Protein AF-A0A955M968-F1 (afdb_monomer_lite)

pLDDT: mean 89.66, std 10.88, range [37.41, 98.5]

Radius of gyration: 15.57 Å; chains: 1; bounding box: 42×26×41 Å

Sequence (147 aa):
MATVQIRRRGNGKIIFEHTCEGNSVKVTLEHGVETGIYFADADLDGARLDGASLDGARLVGARLVGASLVGARLDVRVPPTGSHDFIAEILLRENHKYSREVAGIVLISRDWCWADFLNYFSKSKIAWAKQVLCSKWSVFEKKFGVK

Foldseek 3Di:
DDKDFWAAPPPRHTQFIDDDPPDFPLNRQLVCQVVPGACANTEQELGANALGACAQYHQALHEHHNYDNHNYDNLHVDQNALHLQSLLVLLCPPPDPCNCVLSVCSVVVSVDHVLVSLVVDDPVSSVVSCVSRCVSPVCVCVVNDDD

Secondary structure (DSSP, 8-state):
-EEEEEEETTT--EEEEEEETT--HHHHHHHHHHTT-B-TTEE-TT-B-TT-B-TT-B-TT-B-TT-B-TT-B---SS--TT-HHHHHHHHHHT--TTHHHHHHHHHH-TTS-HHHHHHTS-HHHHHHHHHHHHHH-THHHHHTT--

Structure (mmCIF, N/CA/C/O backbone):
data_AF-A0A955M968-F1
#
_entry.id   AF-A0A955M968-F1
#
loop_
_atom_site.group_PDB
_atom_site.id
_atom_site.type_symbol
_atom_site.label_atom_id
_atom_site.label_alt_id
_atom_site.label_comp_id
_atom_site.label_asym_id
_atom_site.label_entity_id
_atom_site.label_seq_id
_atom_site.p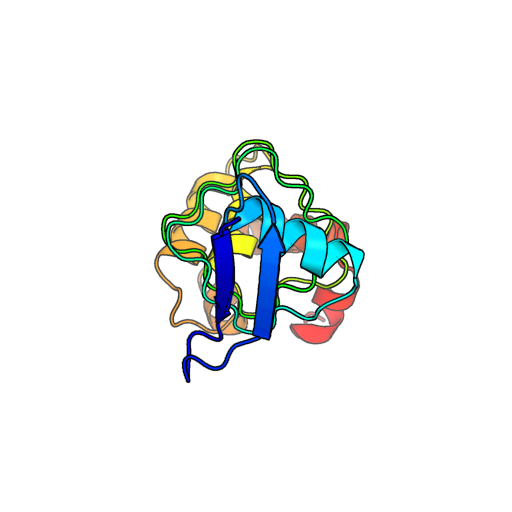dbx_PDB_ins_code
_atom_site.Cartn_x
_atom_site.Cartn_y
_atom_site.Cartn_z
_atom_site.occupancy
_atom_site.B_iso_or_equiv
_atom_site.auth_seq_id
_atom_site.auth_comp_id
_atom_site.auth_asym_id
_atom_site.auth_atom_id
_atom_site.pdbx_PDB_model_num
ATOM 1 N N . MET A 1 1 ? -20.946 -1.962 17.395 1.00 89.31 1 MET A N 1
ATOM 2 C CA . MET A 1 1 ? -19.694 -1.375 16.868 1.00 89.31 1 MET A CA 1
ATOM 3 C C . MET A 1 1 ? -18.662 -2.476 16.710 1.00 89.31 1 MET A C 1
ATOM 5 O O . MET A 1 1 ? -18.641 -3.372 17.544 1.00 89.31 1 MET A O 1
ATOM 9 N N . ALA A 1 2 ? -17.857 -2.427 15.651 1.00 95.81 2 ALA A N 1
ATOM 10 C CA . ALA A 1 2 ? -16.804 -3.402 15.379 1.00 95.81 2 ALA A CA 1
ATOM 11 C C . ALA A 1 2 ? -15.442 -2.701 15.341 1.00 95.81 2 ALA A C 1
ATOM 13 O O . ALA A 1 2 ? -15.308 -1.614 14.771 1.00 95.81 2 ALA A O 1
ATOM 14 N N . THR A 1 3 ? -14.437 -3.327 15.943 1.00 98.00 3 THR A N 1
ATOM 15 C CA . THR A 1 3 ? -13.053 -2.852 15.904 1.00 98.00 3 THR A CA 1
ATOM 16 C C . THR A 1 3 ? -12.327 -3.536 14.758 1.00 98.00 3 THR A C 1
ATOM 18 O O . THR A 1 3 ? -12.351 -4.760 14.645 1.00 98.00 3 THR A O 1
ATOM 21 N N . VAL A 1 4 ? -11.666 -2.748 13.918 1.00 98.50 4 VAL A N 1
ATOM 22 C CA . VAL A 1 4 ? -10.793 -3.243 12.852 1.00 98.50 4 VAL A CA 1
ATOM 23 C C . VAL A 1 4 ? -9.392 -2.714 13.108 1.00 98.50 4 VAL A C 1
ATOM 25 O O . VAL A 1 4 ? -9.203 -1.567 13.513 1.00 98.50 4 VAL A O 1
ATOM 28 N N . GLN A 1 5 ? -8.407 -3.579 12.889 1.00 98.50 5 GLN A N 1
ATOM 29 C CA . GLN A 1 5 ? -6.998 -3.290 13.111 1.00 98.50 5 GLN A CA 1
ATOM 30 C C . GLN A 1 5 ? -6.242 -3.465 11.803 1.00 98.50 5 GLN A C 1
ATOM 32 O O . GLN A 1 5 ? -6.299 -4.528 11.186 1.00 98.50 5 GLN A O 1
ATOM 37 N N . ILE A 1 6 ? -5.488 -2.443 11.416 1.00 98.44 6 ILE A N 1
ATOM 38 C CA . ILE A 1 6 ? -4.517 -2.530 10.331 1.00 98.44 6 ILE A CA 1
ATOM 39 C C . ILE A 1 6 ? -3.169 -2.843 10.963 1.00 98.44 6 ILE A C 1
ATOM 41 O O . ILE A 1 6 ? -2.691 -2.132 11.852 1.00 98.44 6 ILE A O 1
ATOM 45 N N . ARG A 1 7 ? -2.559 -3.941 10.523 1.00 98.50 7 ARG A N 1
ATOM 46 C CA . ARG A 1 7 ? -1.351 -4.503 11.128 1.00 98.50 7 ARG A CA 1
ATOM 47 C C . ARG A 1 7 ? -0.192 -4.461 10.153 1.00 98.50 7 ARG A C 1
ATOM 49 O O . ARG A 1 7 ? -0.379 -4.438 8.945 1.00 98.50 7 ARG A O 1
ATOM 56 N N . ARG A 1 8 ? 1.024 -4.460 10.685 1.00 97.44 8 ARG A N 1
ATOM 57 C CA . ARG A 1 8 ? 2.250 -4.548 9.896 1.00 97.44 8 ARG A CA 1
ATOM 58 C C . ARG A 1 8 ? 2.522 -5.999 9.496 1.00 97.44 8 ARG A C 1
ATOM 60 O O . ARG A 1 8 ? 2.591 -6.862 10.368 1.00 97.44 8 ARG A O 1
ATOM 67 N N . ARG A 1 9 ? 2.781 -6.259 8.211 1.00 91.00 9 ARG A N 1
ATOM 68 C CA . ARG A 1 9 ? 2.958 -7.620 7.661 1.00 91.00 9 ARG A CA 1
ATOM 69 C C . ARG A 1 9 ? 4.104 -8.430 8.287 1.00 91.00 9 ARG A C 1
ATOM 71 O O . ARG A 1 9 ? 4.008 -9.641 8.403 1.00 91.00 9 ARG A O 1
ATOM 78 N N . GLY A 1 10 ? 5.197 -7.778 8.693 1.00 89.38 10 GLY A N 1
ATOM 79 C CA . GLY A 1 10 ? 6.409 -8.473 9.156 1.00 89.38 10 GLY A CA 1
ATOM 80 C C . GLY A 1 10 ? 6.404 -8.893 10.629 1.00 89.38 10 GLY A C 1
ATOM 81 O O . GLY A 1 10 ? 7.139 -9.798 11.005 1.00 89.38 10 GLY A O 1
ATOM 82 N N . ASN A 1 11 ? 5.616 -8.226 11.476 1.00 94.62 11 ASN A N 1
ATOM 83 C CA . ASN A 1 11 ? 5.606 -8.485 12.922 1.00 94.62 11 ASN A CA 1
ATOM 84 C C . ASN A 1 11 ? 4.206 -8.444 13.555 1.00 94.62 11 ASN A C 1
ATOM 86 O O . ASN A 1 11 ? 4.086 -8.516 14.774 1.00 94.62 11 ASN A O 1
ATOM 90 N N . GLY A 1 12 ? 3.151 -8.267 12.756 1.00 96.25 12 GLY A N 1
ATOM 91 C CA . GLY A 1 12 ? 1.764 -8.216 13.217 1.00 96.25 12 GLY A CA 1
ATOM 92 C C . GLY A 1 12 ? 1.416 -7.014 14.100 1.00 96.25 12 GLY A C 1
ATOM 93 O O . GLY A 1 12 ? 0.287 -6.947 14.600 1.00 96.25 12 GLY A O 1
ATOM 94 N N . LYS A 1 13 ? 2.344 -6.065 14.309 1.00 97.88 13 LYS A N 1
ATOM 95 C CA . LYS A 1 13 ? 2.125 -4.896 15.170 1.00 97.88 13 LYS A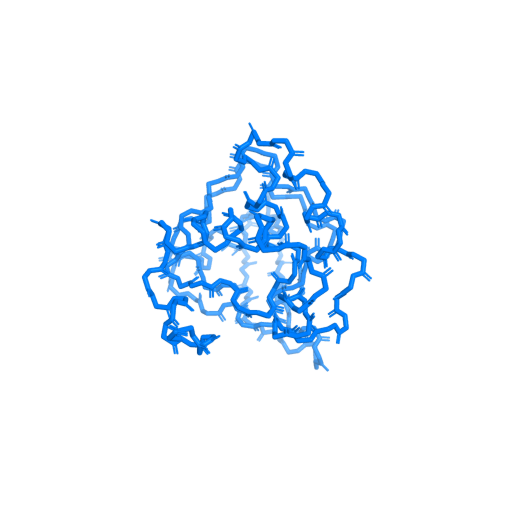 CA 1
ATOM 96 C C . LYS A 1 13 ? 0.990 -4.049 14.606 1.00 97.88 13 LYS A C 1
ATOM 98 O O . LYS A 1 13 ? 0.970 -3.759 13.412 1.00 97.88 13 LYS A O 1
ATOM 103 N N . ILE A 1 14 ? 0.073 -3.632 15.474 1.00 98.19 14 ILE A N 1
ATOM 104 C CA . ILE A 1 14 ? -1.011 -2.719 15.111 1.00 98.19 14 ILE A CA 1
ATOM 105 C C . ILE A 1 14 ? -0.390 -1.382 14.695 1.00 98.19 14 ILE A C 1
ATOM 107 O O . ILE A 1 14 ? 0.387 -0.784 15.442 1.00 98.19 14 ILE A O 1
ATOM 111 N N . ILE A 1 15 ? -0.696 -0.959 13.473 1.00 98.12 15 ILE A N 1
ATOM 112 C CA . ILE A 1 15 ? -0.359 0.364 12.945 1.00 98.12 15 ILE A CA 1
ATOM 113 C C . ILE A 1 15 ? -1.460 1.342 13.343 1.00 98.12 15 ILE A C 1
ATOM 115 O O . ILE A 1 15 ? -1.174 2.446 13.795 1.00 98.12 15 ILE A O 1
ATOM 119 N N . PHE A 1 16 ? -2.709 0.912 13.173 1.00 98.44 16 PHE A N 1
ATOM 120 C CA . PHE A 1 16 ? -3.890 1.699 13.476 1.00 98.44 16 PHE A CA 1
ATOM 121 C C . PHE A 1 16 ? -5.051 0.786 13.832 1.00 98.44 16 PHE A C 1
ATOM 123 O O . PHE A 1 16 ? -5.183 -0.308 13.276 1.00 98.44 16 PHE A O 1
ATOM 130 N N . GLU A 1 17 ? -5.901 1.255 14.729 1.00 98.12 17 GLU A N 1
ATOM 131 C CA . GLU A 1 17 ? -7.158 0.608 15.047 1.00 98.12 17 GLU A CA 1
ATOM 132 C C . GLU A 1 17 ? -8.260 1.647 15.144 1.00 98.12 17 GLU A C 1
ATOM 134 O O . GLU A 1 17 ? -8.042 2.771 15.595 1.00 98.12 17 GLU A O 1
ATOM 139 N N . HIS A 1 18 ? -9.445 1.268 14.695 1.00 98.31 18 HIS A N 1
ATOM 140 C CA . HIS A 1 18 ? -10.607 2.132 14.730 1.00 98.31 18 HIS A CA 1
ATOM 141 C C . HIS A 1 18 ? -11.835 1.303 15.080 1.00 98.31 18 HIS A C 1
ATOM 143 O O . HIS A 1 18 ? -11.946 0.141 14.678 1.00 98.31 18 HIS A O 1
ATOM 149 N N . THR A 1 19 ? -12.748 1.895 15.845 1.00 98.31 19 THR A N 1
ATOM 150 C CA . THR A 1 19 ? -13.996 1.258 16.269 1.00 98.31 19 THR A CA 1
ATOM 151 C C . THR A 1 19 ? -15.158 2.149 15.874 1.00 98.31 19 THR A C 1
ATOM 153 O O . THR A 1 19 ? -15.276 3.264 16.371 1.00 98.31 19 THR A O 1
ATOM 156 N N . CYS A 1 20 ? -16.027 1.642 15.004 1.00 97.19 20 CYS A N 1
ATOM 157 C CA . CYS A 1 20 ? -17.245 2.333 14.592 1.00 97.19 20 CYS A CA 1
ATOM 158 C C . CYS A 1 20 ? -18.355 1.330 14.233 1.00 97.19 20 CYS A C 1
ATOM 160 O O . CYS A 1 20 ? -18.172 0.105 14.262 1.00 97.19 20 CYS A O 1
ATOM 162 N N . GLU A 1 21 ? -19.558 1.832 13.981 1.00 97.00 21 GLU A N 1
ATOM 163 C CA . GLU A 1 21 ? -20.663 1.032 13.454 1.00 97.00 21 GLU A CA 1
ATOM 164 C C . GLU A 1 21 ? -20.448 0.738 11.961 1.00 97.00 21 GLU A C 1
ATOM 166 O O . GLU A 1 21 ? -19.971 1.595 11.227 1.00 97.00 21 GLU A O 1
ATOM 171 N N . GLY A 1 22 ? -20.739 -0.490 11.514 1.00 95.12 22 GLY A N 1
ATOM 172 C CA . GLY A 1 22 ? -20.516 -0.889 10.115 1.00 95.12 22 GLY A CA 1
ATOM 173 C C . GLY A 1 22 ? -19.044 -0.898 9.672 1.00 95.12 22 GLY A C 1
ATOM 174 O O . GLY A 1 22 ? -18.759 -0.752 8.485 1.00 95.12 22 GLY A O 1
ATOM 175 N N . ASN A 1 23 ? -18.104 -1.038 10.613 1.00 97.81 23 ASN A N 1
ATOM 176 C CA . ASN A 1 23 ? -16.678 -0.914 10.326 1.00 97.81 23 ASN A CA 1
ATOM 177 C C . ASN A 1 23 ? -16.158 -1.985 9.347 1.00 97.81 23 ASN A C 1
ATOM 179 O O . ASN A 1 23 ? -16.620 -3.125 9.319 1.00 97.81 23 ASN A O 1
ATOM 183 N N . SER A 1 24 ? -15.144 -1.612 8.574 1.00 98.00 24 SER A N 1
ATOM 184 C CA . SER A 1 24 ? -14.434 -2.462 7.621 1.00 98.00 24 SER A CA 1
ATOM 185 C C . SER A 1 24 ? -12.984 -1.995 7.476 1.00 98.00 24 SER A C 1
ATOM 187 O O . SER A 1 24 ? -12.614 -0.921 7.954 1.00 98.00 24 SER A O 1
ATOM 189 N N . VAL A 1 25 ? -12.153 -2.774 6.773 1.00 98.19 25 VAL A N 1
ATOM 190 C CA . VAL A 1 25 ? -10.781 -2.349 6.442 1.00 98.19 25 VAL A CA 1
ATOM 191 C C . VAL A 1 25 ? -10.789 -1.041 5.654 1.00 98.19 25 VAL A C 1
ATOM 193 O O . VAL A 1 25 ? -9.984 -0.169 5.960 1.00 98.19 25 VAL A O 1
ATOM 196 N N . LYS A 1 26 ? -11.727 -0.866 4.711 1.00 98.12 26 LYS A N 1
ATOM 197 C CA . LYS A 1 26 ? -11.904 0.388 3.966 1.00 98.12 26 LYS A CA 1
ATOM 198 C C . LYS A 1 26 ? -12.135 1.568 4.910 1.00 98.12 26 LYS A C 1
ATOM 200 O O . LYS A 1 26 ? -11.341 2.498 4.898 1.00 98.12 26 LYS A O 1
ATOM 205 N N . VAL A 1 27 ? -13.163 1.486 5.756 1.00 98.06 27 VAL A N 1
ATOM 206 C CA . VAL A 1 27 ? -13.545 2.577 6.673 1.00 98.06 27 VAL A CA 1
ATOM 207 C C . VAL A 1 27 ? -12.404 2.918 7.633 1.00 98.06 27 VAL A C 1
ATOM 209 O O . VAL A 1 27 ? -12.071 4.082 7.830 1.00 98.06 27 VAL A O 1
ATOM 212 N N . THR A 1 28 ? -11.753 1.900 8.199 1.00 98.44 28 THR A N 1
ATOM 213 C CA . THR A 1 28 ? -10.615 2.104 9.105 1.00 98.44 28 THR A CA 1
ATOM 214 C C . THR A 1 28 ? -9.405 2.705 8.391 1.00 98.44 28 THR A C 1
ATOM 216 O O . THR A 1 28 ? -8.717 3.553 8.959 1.00 98.44 28 THR A O 1
ATOM 219 N N . LEU A 1 29 ? -9.137 2.289 7.150 1.00 97.94 29 LEU A N 1
ATOM 220 C CA . LEU A 1 29 ? -8.037 2.826 6.357 1.00 97.94 29 LEU A CA 1
ATOM 221 C C . LEU A 1 29 ? -8.298 4.285 5.973 1.00 97.94 29 LEU A C 1
ATOM 223 O O . LEU A 1 29 ? -7.414 5.109 6.179 1.00 97.94 29 LEU A O 1
ATOM 227 N N . GLU A 1 30 ? -9.496 4.613 5.484 1.00 97.69 30 GLU A N 1
ATOM 228 C CA . GLU A 1 30 ? -9.906 5.983 5.136 1.00 97.69 30 GLU A CA 1
ATOM 229 C C . GLU A 1 30 ? -9.774 6.919 6.339 1.00 97.69 30 GLU A C 1
ATOM 231 O O . GLU A 1 30 ? -9.094 7.939 6.257 1.00 97.69 30 GLU A O 1
ATOM 236 N N . HIS A 1 31 ? -10.298 6.516 7.498 1.00 97.94 31 HIS A N 1
ATOM 237 C CA . HIS A 1 31 ? -10.180 7.311 8.716 1.00 97.94 31 HIS A CA 1
ATOM 238 C C . HIS A 1 31 ? -8.720 7.509 9.160 1.00 97.94 31 HIS A C 1
ATOM 240 O O . HIS A 1 31 ? -8.312 8.584 9.609 1.00 97.94 31 HIS A O 1
ATOM 246 N N . GLY A 1 32 ? -7.885 6.481 9.007 1.00 97.56 32 GLY A N 1
ATOM 247 C CA . GLY A 1 32 ? -6.453 6.605 9.255 1.00 97.56 32 GLY A CA 1
ATOM 248 C C . GLY A 1 32 ? -5.757 7.553 8.274 1.00 97.56 32 GLY A C 1
ATOM 249 O O . GLY A 1 32 ? -4.861 8.298 8.664 1.00 97.56 32 GLY A O 1
ATOM 250 N N . VAL A 1 33 ? -6.165 7.558 7.003 1.00 96.06 33 VAL A N 1
ATOM 251 C CA . VAL A 1 33 ? -5.644 8.488 5.990 1.00 96.06 33 VAL A CA 1
ATOM 252 C C . VAL A 1 33 ? -6.023 9.927 6.341 1.00 96.06 33 VAL A C 1
ATOM 254 O O . VAL A 1 33 ? -5.146 10.791 6.354 1.00 96.06 33 VAL A O 1
ATOM 257 N N . GLU A 1 34 ? -7.281 10.173 6.714 1.00 96.31 34 GLU A N 1
ATOM 258 C CA . GLU A 1 34 ? -7.783 11.484 7.154 1.00 96.31 34 GLU A CA 1
ATOM 259 C C . GLU A 1 34 ? -7.026 12.024 8.374 1.00 96.31 34 GLU A C 1
ATOM 261 O O . GLU A 1 34 ? -6.701 13.209 8.447 1.00 96.31 34 GLU A O 1
ATOM 266 N N . THR A 1 35 ? -6.693 11.144 9.318 1.00 95.94 35 THR A N 1
ATOM 267 C CA . THR A 1 35 ? -5.940 11.485 10.536 1.00 95.94 35 THR A CA 1
ATOM 268 C C . THR A 1 35 ? -4.419 11.518 10.325 1.00 95.94 35 THR A C 1
ATOM 270 O O . THR A 1 35 ? -3.664 11.810 11.254 1.00 95.94 35 THR A O 1
ATOM 273 N N . GLY A 1 36 ? -3.942 11.272 9.099 1.00 94.94 36 GLY A N 1
ATOM 274 C CA . GLY A 1 36 ? -2.533 11.400 8.721 1.00 94.94 36 GLY A CA 1
ATOM 275 C C . GLY A 1 36 ? -1.640 10.226 9.139 1.00 94.94 36 GLY A C 1
ATOM 276 O O . GLY A 1 36 ? -0.415 10.382 9.214 1.00 94.94 36 GLY A O 1
ATOM 277 N N . ILE A 1 37 ? -2.219 9.053 9.399 1.00 96.94 37 ILE A N 1
ATOM 278 C CA . ILE A 1 37 ? -1.488 7.847 9.793 1.00 96.94 37 ILE A CA 1
ATOM 279 C C . ILE A 1 37 ? -0.556 7.369 8.678 1.00 96.94 37 ILE A C 1
ATOM 281 O O . ILE A 1 37 ? -0.878 7.376 7.487 1.00 96.94 37 ILE A O 1
ATOM 285 N N . TYR A 1 38 ? 0.632 6.906 9.079 1.00 95.31 38 TYR A N 1
ATOM 286 C CA . TYR A 1 38 ? 1.576 6.275 8.168 1.00 95.31 38 TYR A CA 1
ATOM 287 C C . TYR A 1 38 ? 1.411 4.747 8.165 1.00 95.31 38 TYR A C 1
ATOM 289 O O . TYR A 1 38 ? 1.847 4.062 9.089 1.00 95.31 38 TYR A O 1
ATOM 297 N N . PHE A 1 39 ? 0.852 4.211 7.080 1.00 95.69 39 PHE A N 1
ATOM 298 C CA . PHE A 1 39 ? 0.611 2.782 6.851 1.00 95.69 39 PHE A CA 1
ATOM 299 C C . PHE A 1 39 ? 1.804 2.043 6.231 1.00 95.69 39 PHE A C 1
ATOM 301 O O . PHE A 1 39 ? 1.656 1.239 5.310 1.00 95.69 39 PHE A O 1
ATOM 308 N N . ALA A 1 40 ? 3.008 2.316 6.740 1.00 93.62 40 ALA A N 1
ATOM 309 C CA . ALA A 1 40 ? 4.216 1.645 6.277 1.00 93.62 40 ALA A CA 1
ATOM 310 C C . ALA A 1 40 ? 4.167 0.136 6.575 1.00 93.62 40 ALA A C 1
ATOM 312 O O . ALA A 1 40 ? 3.936 -0.266 7.722 1.00 93.62 40 ALA A O 1
ATOM 313 N N . ASP A 1 41 ? 4.410 -0.677 5.544 1.00 95.19 41 ASP A N 1
ATOM 314 C CA . ASP A 1 41 ? 4.379 -2.145 5.591 1.00 95.19 41 ASP A CA 1
ATOM 315 C C . ASP A 1 41 ? 3.044 -2.729 6.085 1.00 95.19 41 ASP A C 1
ATOM 317 O O . ASP A 1 41 ? 3.010 -3.820 6.667 1.00 95.19 41 ASP A O 1
ATOM 321 N N . ALA A 1 42 ? 1.941 -1.998 5.886 1.00 97.56 42 ALA A N 1
ATOM 322 C CA . ALA A 1 42 ? 0.609 -2.467 6.240 1.00 97.56 42 ALA A CA 1
ATOM 323 C C . ALA A 1 42 ? 0.245 -3.742 5.469 1.00 97.56 42 ALA A C 1
ATOM 325 O O . ALA A 1 42 ? 0.486 -3.848 4.266 1.00 97.56 42 ALA A O 1
ATOM 326 N N . ASP A 1 43 ? -0.340 -4.699 6.177 1.00 97.69 43 ASP A N 1
ATOM 327 C CA . ASP A 1 43 ? -0.990 -5.859 5.593 1.00 97.69 43 ASP A CA 1
ATOM 328 C C . ASP A 1 43 ? -2.448 -5.508 5.289 1.00 97.69 43 ASP A C 1
ATOM 330 O O . ASP A 1 43 ? -3.241 -5.258 6.200 1.00 97.69 43 ASP A O 1
ATOM 334 N N . LEU A 1 44 ? -2.764 -5.420 4.000 1.00 97.69 44 LEU A N 1
ATOM 335 C CA . LEU A 1 44 ? -4.089 -5.134 3.456 1.00 97.69 44 LEU A CA 1
ATOM 336 C C . LEU A 1 44 ? -4.510 -6.237 2.472 1.00 97.69 44 LEU A C 1
ATOM 338 O O . LEU A 1 44 ? -5.310 -5.996 1.565 1.00 97.69 44 LEU A O 1
ATOM 342 N N . ASP A 1 45 ? -3.955 -7.439 2.622 1.00 97.06 45 ASP A N 1
ATOM 343 C CA . ASP A 1 45 ? -4.318 -8.592 1.807 1.00 97.06 45 ASP A CA 1
ATOM 344 C C . ASP A 1 45 ? -5.823 -8.866 1.834 1.00 97.06 45 ASP A C 1
ATOM 346 O O . ASP A 1 45 ? -6.475 -8.817 2.879 1.00 97.06 45 ASP A O 1
ATOM 350 N N . GLY A 1 46 ? -6.382 -9.167 0.661 1.00 97.31 46 GLY A N 1
ATOM 351 C CA . GLY A 1 46 ? -7.802 -9.477 0.493 1.00 97.31 46 GLY A CA 1
ATOM 352 C C . GLY A 1 46 ? -8.760 -8.332 0.845 1.00 97.31 46 GLY A C 1
ATOM 353 O O . GLY A 1 46 ? -9.975 -8.539 0.855 1.00 97.31 46 GLY A O 1
ATOM 354 N N . ALA A 1 47 ? -8.259 -7.128 1.140 1.00 97.88 47 ALA A N 1
ATOM 355 C CA . ALA A 1 47 ? -9.102 -6.008 1.526 1.00 97.88 47 ALA A CA 1
ATOM 356 C C . ALA A 1 47 ? -10.030 -5.586 0.376 1.00 97.88 47 ALA A C 1
ATOM 358 O O . ALA A 1 47 ? -9.615 -5.432 -0.773 1.00 97.88 47 ALA A O 1
ATOM 359 N N . ARG A 1 48 ? -11.302 -5.338 0.697 1.00 98.19 48 ARG A N 1
ATOM 360 C CA . ARG A 1 48 ? -12.256 -4.717 -0.232 1.00 98.19 48 ARG A CA 1
ATOM 361 C C . ARG A 1 48 ? -12.174 -3.205 -0.066 1.00 98.19 48 ARG A C 1
ATOM 363 O O . ARG A 1 48 ? -12.768 -2.654 0.857 1.00 98.19 48 ARG A O 1
ATOM 370 N N . LEU A 1 49 ? -11.391 -2.558 -0.923 1.00 98.00 49 LEU A N 1
ATOM 371 C CA . LEU A 1 49 ? -11.154 -1.111 -0.951 1.00 98.00 49 LEU A CA 1
ATOM 372 C C . LEU A 1 49 ? -11.865 -0.452 -2.146 1.00 98.00 49 LEU A C 1
ATOM 374 O O . LEU A 1 49 ? -11.459 0.612 -2.611 1.00 98.00 49 LEU A O 1
ATOM 378 N N . ASP A 1 50 ? -12.929 -1.076 -2.654 1.00 97.94 50 ASP A N 1
ATOM 379 C CA . ASP A 1 50 ? -13.724 -0.544 -3.756 1.00 97.94 50 ASP A CA 1
ATOM 380 C C . ASP A 1 50 ? -14.269 0.854 -3.409 1.00 97.94 5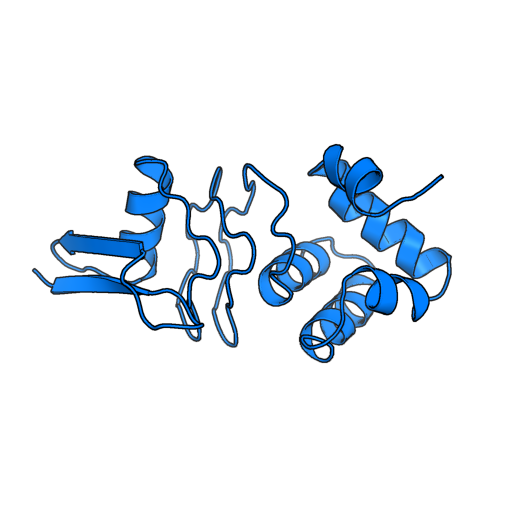0 ASP A C 1
ATOM 382 O O . ASP A 1 50 ? -14.873 1.081 -2.351 1.00 97.94 50 ASP A O 1
ATOM 386 N N . GLY A 1 51 ? -14.014 1.821 -4.290 1.00 97.69 51 GLY A N 1
ATOM 387 C CA . GLY A 1 51 ? -14.375 3.224 -4.098 1.00 97.69 51 GLY A CA 1
ATOM 388 C C . GLY A 1 51 ? -13.744 3.873 -2.864 1.00 97.69 51 GLY A C 1
ATOM 389 O O . GLY A 1 51 ? -14.345 4.795 -2.318 1.00 97.69 51 GLY A O 1
ATOM 390 N N . ALA A 1 52 ? -12.620 3.357 -2.352 1.00 97.81 52 ALA A N 1
ATOM 391 C CA . ALA A 1 52 ? -11.949 3.949 -1.199 1.00 97.81 52 ALA A CA 1
ATOM 392 C C . ALA A 1 52 ? -11.291 5.294 -1.535 1.00 97.81 52 ALA A C 1
ATOM 394 O O . ALA A 1 52 ? -10.708 5.457 -2.610 1.00 97.81 52 ALA A O 1
ATOM 395 N N . SER A 1 53 ? -11.343 6.242 -0.604 1.00 96.56 53 SER A N 1
ATOM 396 C CA . SER A 1 53 ? -10.620 7.511 -0.693 1.00 96.56 53 SER A CA 1
ATOM 397 C C . SER A 1 53 ? -9.228 7.373 -0.070 1.00 96.56 53 SER A C 1
ATOM 399 O O . SER A 1 53 ? -9.057 7.557 1.132 1.00 96.56 53 SER A O 1
ATOM 401 N N . LEU A 1 54 ? -8.221 7.032 -0.883 1.00 94.31 54 LEU A N 1
ATOM 402 C CA . LEU A 1 54 ? -6.826 6.866 -0.439 1.00 94.31 54 LEU A CA 1
ATOM 403 C C . LEU A 1 54 ? -5.935 8.044 -0.856 1.00 94.31 54 LEU A C 1
ATOM 405 O O . LEU A 1 54 ? -4.707 7.923 -0.877 1.00 94.31 54 LEU A O 1
ATOM 409 N N . ASP A 1 55 ? -6.528 9.190 -1.183 1.00 91.56 55 ASP A N 1
ATOM 410 C CA . ASP A 1 55 ? -5.761 10.388 -1.507 1.00 91.56 55 ASP A CA 1
ATOM 411 C C . ASP A 1 55 ? -4.953 10.839 -0.296 1.00 91.56 55 ASP A C 1
ATOM 413 O O . ASP A 1 55 ? -5.417 10.852 0.842 1.00 91.56 55 ASP A O 1
ATOM 417 N N . GLY A 1 56 ? -3.692 11.167 -0.531 1.00 88.94 56 GLY A N 1
ATOM 418 C CA . GLY A 1 56 ? -2.761 11.512 0.526 1.00 88.94 56 GLY A CA 1
ATOM 419 C C . GLY A 1 56 ? -2.264 10.322 1.361 1.00 88.94 56 GLY A C 1
ATOM 420 O O . GLY A 1 56 ? -1.378 10.516 2.201 1.00 88.94 56 GLY A O 1
ATOM 421 N N . ALA A 1 57 ? -2.749 9.096 1.119 1.00 93.00 57 ALA A N 1
ATOM 422 C CA . ALA A 1 57 ? -2.338 7.924 1.883 1.00 93.00 57 ALA A CA 1
ATOM 423 C C . ALA A 1 57 ? -0.826 7.678 1.779 1.00 93.00 57 ALA A C 1
ATOM 425 O O . ALA A 1 57 ? -0.173 7.968 0.773 1.00 93.00 57 ALA A O 1
AT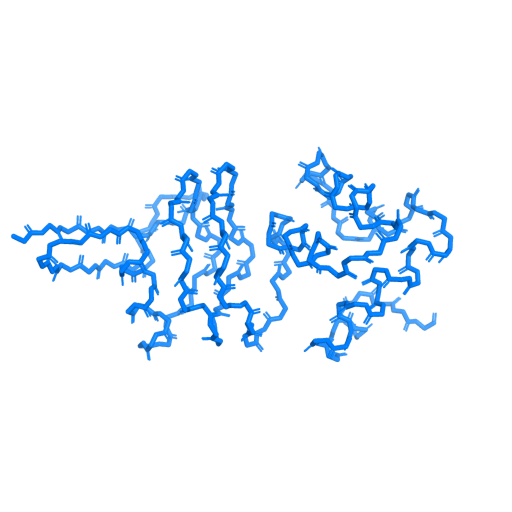OM 426 N N . ARG A 1 58 ? -0.246 7.120 2.844 1.00 93.38 58 ARG A N 1
ATOM 427 C CA . ARG A 1 58 ? 1.177 6.769 2.907 1.00 93.38 58 ARG A CA 1
ATOM 428 C C . ARG A 1 58 ? 1.302 5.254 3.055 1.00 93.38 58 ARG A C 1
ATOM 430 O O . ARG A 1 58 ? 1.361 4.744 4.166 1.00 93.38 58 ARG A O 1
ATOM 437 N N . LEU A 1 59 ? 1.334 4.551 1.925 1.00 92.94 59 LEU A N 1
ATOM 438 C CA . LEU A 1 59 ? 1.282 3.081 1.829 1.00 92.94 59 LEU A CA 1
ATOM 439 C C . LEU A 1 59 ? 2.628 2.465 1.396 1.00 92.94 59 LEU A C 1
ATOM 441 O O . LEU A 1 59 ? 2.684 1.489 0.653 1.00 92.94 59 LEU A O 1
ATOM 445 N N . VAL A 1 60 ? 3.742 3.062 1.825 1.00 91.44 60 VAL A N 1
ATOM 446 C CA . VAL A 1 60 ? 5.097 2.569 1.513 1.00 91.44 60 VAL A CA 1
ATOM 447 C C . VAL A 1 60 ? 5.250 1.134 2.021 1.00 91.44 60 VAL A C 1
ATOM 449 O O . VAL A 1 60 ? 5.003 0.872 3.193 1.00 91.44 60 VAL A O 1
ATOM 452 N N . GLY A 1 61 ? 5.641 0.204 1.149 1.00 91.31 61 GLY A N 1
ATOM 453 C CA . GLY A 1 61 ? 5.809 -1.209 1.511 1.00 91.31 61 GLY A CA 1
ATOM 454 C C . GLY A 1 61 ? 4.519 -1.970 1.843 1.00 91.31 61 GLY A C 1
ATOM 455 O O . GLY A 1 61 ? 4.596 -3.143 2.212 1.00 91.31 61 GLY A O 1
ATOM 456 N N . ALA A 1 62 ? 3.343 -1.336 1.739 1.00 94.69 62 ALA A N 1
ATOM 457 C CA . ALA A 1 62 ? 2.075 -1.998 2.020 1.00 94.69 62 ALA A CA 1
ATOM 458 C C . ALA A 1 62 ? 1.845 -3.164 1.051 1.00 94.69 62 ALA A C 1
ATOM 460 O O . ALA A 1 62 ? 2.216 -3.098 -0.124 1.00 94.69 62 ALA A O 1
ATOM 461 N N . ARG A 1 63 ? 1.229 -4.231 1.545 1.00 94.75 63 ARG A N 1
ATOM 462 C CA . ARG A 1 63 ? 0.942 -5.447 0.786 1.00 94.75 63 ARG A CA 1
ATOM 463 C C . ARG A 1 63 ? -0.560 -5.555 0.578 1.00 94.75 63 ARG A C 1
ATOM 465 O O . ARG A 1 63 ? -1.307 -5.385 1.536 1.00 94.75 63 ARG A O 1
ATOM 472 N N . LEU A 1 64 ? -0.982 -5.764 -0.667 1.00 95.69 64 LEU A N 1
ATOM 473 C CA . LEU A 1 64 ? -2.395 -5.749 -1.057 1.00 95.69 64 LEU A CA 1
ATOM 474 C C . LEU A 1 64 ? -2.739 -6.974 -1.915 1.00 95.69 64 LEU A C 1
ATOM 476 O O . LEU A 1 64 ? -3.473 -6.869 -2.899 1.00 95.69 64 LEU A O 1
ATOM 480 N N . VAL A 1 65 ? -2.180 -8.144 -1.591 1.00 94.06 65 VAL A N 1
ATOM 481 C CA . VAL A 1 65 ? -2.384 -9.342 -2.413 1.00 94.06 65 VAL A CA 1
ATOM 482 C C . VAL A 1 65 ? -3.866 -9.711 -2.392 1.00 94.06 65 VAL A C 1
ATOM 484 O O . VAL A 1 65 ? -4.456 -9.920 -1.335 1.00 94.06 65 VAL A O 1
ATOM 487 N N . GLY A 1 66 ? -4.483 -9.767 -3.574 1.00 94.50 66 GLY A N 1
ATOM 488 C CA . GLY A 1 66 ? -5.905 -10.090 -3.721 1.00 94.50 66 GLY A CA 1
ATOM 489 C C . GLY A 1 66 ? -6.871 -9.006 -3.228 1.00 94.50 66 GLY A C 1
ATOM 490 O O . GLY A 1 66 ? -8.068 -9.273 -3.150 1.00 94.50 66 GLY A O 1
ATOM 491 N N . ALA A 1 67 ? -6.391 -7.806 -2.891 1.00 97.12 67 ALA A N 1
ATOM 492 C CA . ALA A 1 67 ? -7.266 -6.688 -2.559 1.00 97.12 67 ALA A CA 1
ATOM 493 C C . ALA A 1 67 ? -7.994 -6.163 -3.808 1.00 97.12 67 ALA A C 1
ATOM 495 O O . ALA A 1 67 ? -7.439 -6.154 -4.908 1.00 97.12 67 ALA A O 1
ATOM 496 N N . SER A 1 68 ? -9.221 -5.674 -3.630 1.00 97.12 68 SER A N 1
ATOM 497 C CA . SER A 1 68 ? -9.962 -4.972 -4.682 1.00 97.12 68 SER A CA 1
ATOM 498 C C . SER A 1 68 ? -9.839 -3.467 -4.485 1.00 97.12 68 SER A C 1
ATOM 500 O O . SER A 1 68 ? -10.165 -2.969 -3.411 1.00 97.12 68 SER A O 1
ATOM 502 N N . LEU A 1 69 ? -9.395 -2.738 -5.512 1.00 96.88 69 LEU A N 1
ATOM 503 C CA . LEU A 1 69 ? -9.290 -1.272 -5.507 1.00 96.88 69 LEU A CA 1
ATOM 504 C C . LEU A 1 69 ? -10.179 -0.615 -6.577 1.00 96.88 69 LEU A C 1
ATOM 506 O O . LEU A 1 69 ? -9.927 0.525 -6.976 1.00 96.88 69 LEU A O 1
ATOM 510 N N . VAL A 1 70 ? -11.213 -1.306 -7.072 1.00 95.44 70 VAL A N 1
ATOM 511 C CA . VAL A 1 70 ? -12.059 -0.801 -8.166 1.00 95.44 70 VAL A CA 1
ATOM 512 C C . VAL A 1 70 ? -12.650 0.558 -7.790 1.00 95.44 70 VAL A C 1
ATOM 514 O O . VAL A 1 70 ? -13.307 0.705 -6.765 1.00 95.44 70 VAL A O 1
ATOM 517 N N . GLY A 1 71 ? -12.389 1.580 -8.605 1.00 95.50 71 GLY A N 1
ATOM 518 C CA . GLY A 1 71 ? -12.881 2.941 -8.367 1.00 95.50 71 GLY A CA 1
ATOM 519 C C . GLY A 1 71 ? -12.256 3.675 -7.171 1.00 95.50 71 GLY A C 1
ATOM 520 O O . GLY A 1 71 ? -12.689 4.782 -6.866 1.00 95.50 71 GLY A O 1
ATOM 521 N N . ALA A 1 72 ? -11.253 3.107 -6.492 1.00 96.56 72 ALA A N 1
ATOM 522 C CA . ALA A 1 72 ? -10.540 3.801 -5.419 1.00 96.56 72 ALA A CA 1
ATOM 523 C C . ALA A 1 72 ? -9.768 5.019 -5.954 1.00 96.56 72 ALA A C 1
ATOM 525 O O . ALA A 1 72 ? -9.202 4.968 -7.049 1.00 96.56 72 ALA A O 1
ATOM 526 N N . ARG A 1 73 ? -9.700 6.099 -5.179 1.00 94.62 73 ARG A N 1
ATOM 527 C CA . ARG A 1 73 ? -8.878 7.280 -5.482 1.00 94.62 73 ARG A CA 1
ATOM 528 C C . ARG A 1 73 ? -7.473 7.056 -4.923 1.00 94.62 73 ARG A C 1
ATOM 530 O O . ARG A 1 73 ? -7.346 6.740 -3.744 1.00 94.62 73 ARG A O 1
ATOM 537 N N . LEU A 1 74 ? -6.449 7.126 -5.779 1.00 89.62 74 LEU A N 1
ATOM 538 C CA . LEU A 1 74 ? -5.067 6.727 -5.461 1.00 89.62 74 LEU A CA 1
ATOM 539 C C . LEU A 1 74 ? -4.060 7.882 -5.611 1.00 89.62 74 LEU A C 1
ATOM 541 O O . LEU A 1 74 ? -2.903 7.630 -5.958 1.00 89.62 74 LEU A O 1
ATOM 545 N N . ASP A 1 75 ? -4.467 9.134 -5.383 1.00 87.56 75 ASP A N 1
ATOM 546 C CA . ASP A 1 75 ? -3.543 10.275 -5.404 1.00 87.56 75 ASP A CA 1
ATOM 547 C C . ASP A 1 75 ? -2.704 10.309 -4.116 1.00 87.56 75 ASP A C 1
ATOM 549 O O . ASP A 1 75 ? -2.890 11.127 -3.212 1.00 87.56 75 ASP A O 1
ATOM 553 N N . VAL A 1 76 ? -1.831 9.310 -3.960 1.00 82.38 76 VAL A N 1
ATOM 554 C CA . VAL A 1 76 ? -1.080 9.095 -2.723 1.00 82.38 76 VAL A CA 1
ATOM 555 C C . VAL A 1 76 ? 0.026 10.132 -2.553 1.00 82.38 76 VAL A C 1
ATOM 557 O O . VAL A 1 76 ? 0.740 10.494 -3.488 1.00 82.38 76 VAL A O 1
ATOM 560 N N . ARG A 1 77 ? 0.221 10.588 -1.310 1.00 81.44 77 ARG A N 1
ATOM 561 C CA . ARG A 1 77 ? 1.122 11.711 -0.990 1.00 81.44 77 ARG A CA 1
ATOM 562 C C . ARG A 1 77 ? 2.582 11.427 -1.316 1.00 81.44 77 ARG A C 1
ATOM 564 O O . ARG A 1 77 ? 3.357 12.335 -1.608 1.00 81.44 77 ARG A O 1
ATOM 571 N N . VAL A 1 78 ? 2.981 10.173 -1.154 1.00 85.62 78 VAL A N 1
ATOM 572 C CA . VAL A 1 78 ? 4.351 9.712 -1.358 1.00 85.62 78 VAL A CA 1
ATOM 573 C C . VAL A 1 78 ? 4.324 8.516 -2.290 1.00 85.62 78 VAL A C 1
ATOM 575 O O . VAL A 1 78 ? 3.379 7.728 -2.216 1.00 85.62 78 VAL A O 1
ATOM 578 N N . PRO A 1 79 ? 5.362 8.329 -3.118 1.00 85.12 79 PRO A N 1
ATOM 579 C CA . PRO A 1 79 ? 5.393 7.164 -3.969 1.00 85.12 79 PRO A CA 1
ATOM 580 C C . PRO A 1 79 ? 5.343 5.888 -3.118 1.00 85.12 79 PRO A C 1
ATOM 582 O O . PRO A 1 79 ? 6.068 5.801 -2.117 1.00 85.12 79 PRO A O 1
ATOM 585 N N . PRO A 1 80 ? 4.527 4.893 -3.503 1.00 85.50 80 PRO A N 1
ATOM 586 C CA . PRO A 1 80 ? 4.303 3.657 -2.753 1.00 85.50 80 PRO A CA 1
ATOM 587 C C . PRO A 1 80 ? 5.492 2.698 -2.922 1.00 85.50 80 PRO A C 1
ATOM 589 O O . PRO A 1 80 ? 5.350 1.537 -3.297 1.00 85.50 80 PRO A O 1
ATOM 592 N N . THR A 1 81 ? 6.713 3.191 -2.694 1.00 83.81 81 THR A N 1
ATOM 593 C CA . THR A 1 81 ? 7.938 2.420 -2.907 1.00 83.81 81 THR A CA 1
ATOM 594 C C . THR A 1 81 ? 7.910 1.158 -2.057 1.00 83.81 81 THR A C 1
ATOM 596 O O . THR A 1 81 ? 7.580 1.226 -0.875 1.00 83.81 81 THR A O 1
ATOM 599 N N . GLY A 1 82 ? 8.246 0.017 -2.655 1.00 83.88 82 GLY A N 1
ATOM 600 C CA . GLY A 1 82 ? 8.185 -1.284 -1.987 1.00 83.88 82 GLY A CA 1
ATOM 601 C C . GLY A 1 82 ? 6.787 -1.911 -1.927 1.00 83.88 82 GLY A C 1
ATOM 602 O O . GLY A 1 82 ? 6.677 -3.044 -1.471 1.00 83.88 82 GLY A O 1
ATOM 603 N N . SER A 1 83 ? 5.734 -1.229 -2.395 1.00 89.56 83 SER A N 1
ATOM 604 C CA . SER A 1 83 ? 4.412 -1.832 -2.597 1.00 89.56 83 SER A CA 1
ATOM 605 C C . SER A 1 83 ? 4.233 -2.219 -4.065 1.00 89.56 83 SER A C 1
ATOM 607 O O . SER A 1 83 ? 3.832 -1.407 -4.900 1.00 89.56 83 SER A O 1
ATOM 609 N N . HIS A 1 84 ? 4.558 -3.471 -4.390 1.00 89.69 84 HIS A N 1
ATOM 610 C CA . HIS A 1 84 ? 4.395 -4.010 -5.742 1.00 89.69 84 HIS A CA 1
ATOM 611 C C . HIS A 1 84 ? 2.932 -3.960 -6.194 1.00 89.69 84 HIS A C 1
ATOM 613 O O . HIS A 1 84 ? 2.648 -3.514 -7.302 1.00 89.69 84 HIS A O 1
ATOM 619 N N . ASP A 1 85 ? 1.999 -4.338 -5.318 1.00 91.94 85 ASP A N 1
ATOM 620 C CA . ASP A 1 85 ? 0.576 -4.390 -5.657 1.00 91.94 85 ASP A CA 1
ATOM 621 C C . ASP A 1 85 ? 0.021 -2.991 -5.984 1.00 91.94 85 ASP A C 1
ATOM 623 O O . ASP A 1 85 ? -0.699 -2.824 -6.966 1.00 91.94 85 ASP A O 1
ATOM 627 N N . PHE A 1 86 ? 0.423 -1.958 -5.235 1.00 91.38 86 PHE A N 1
ATOM 628 C CA . PHE A 1 86 ? -0.039 -0.591 -5.489 1.00 91.38 86 PHE A CA 1
ATOM 629 C C . PHE A 1 86 ? 0.580 0.009 -6.760 1.00 91.38 86 PHE A C 1
ATOM 631 O O . PHE A 1 86 ? -0.103 0.689 -7.524 1.00 91.38 86 PHE A O 1
ATOM 638 N N . ILE A 1 87 ? 1.864 -0.263 -7.025 1.00 90.19 87 ILE A N 1
ATOM 639 C CA . ILE A 1 87 ? 2.516 0.153 -8.276 1.00 90.19 87 ILE A CA 1
ATOM 640 C C . ILE A 1 87 ? 1.845 -0.521 -9.476 1.00 90.19 87 ILE A C 1
ATOM 642 O O . ILE A 1 87 ? 1.542 0.149 -10.463 1.00 90.19 87 ILE A O 1
ATOM 646 N N . ALA A 1 88 ? 1.596 -1.828 -9.393 1.00 92.81 88 ALA A N 1
ATOM 647 C CA . ALA A 1 88 ? 0.918 -2.568 -10.445 1.00 92.81 88 ALA A CA 1
ATOM 648 C C . ALA A 1 88 ? -0.484 -2.009 -10.711 1.00 92.81 88 ALA A C 1
ATOM 650 O O . ALA A 1 88 ? -0.822 -1.758 -11.865 1.00 92.81 88 ALA A O 1
ATOM 651 N N . GLU A 1 89 ? -1.260 -1.744 -9.658 1.00 94.69 89 GLU A N 1
ATOM 652 C CA . GLU A 1 89 ? -2.595 -1.150 -9.767 1.00 94.69 89 GLU A CA 1
ATOM 653 C C . GLU A 1 89 ? -2.562 0.206 -10.486 1.00 94.69 89 GLU A C 1
ATOM 655 O O . GLU A 1 89 ? -3.363 0.455 -11.385 1.00 94.69 89 GLU A O 1
ATOM 660 N N . ILE A 1 90 ? -1.598 1.072 -10.159 1.00 92.44 90 ILE A N 1
ATOM 661 C CA . ILE A 1 90 ? -1.422 2.351 -10.858 1.00 92.44 90 ILE A CA 1
ATOM 662 C C . ILE A 1 90 ? -1.125 2.127 -12.344 1.00 92.44 90 ILE A C 1
ATOM 664 O O . ILE A 1 90 ? -1.768 2.732 -13.200 1.00 92.44 90 ILE A O 1
ATOM 668 N N . LEU A 1 91 ? -0.172 1.249 -12.664 1.00 92.88 91 LEU A N 1
ATOM 669 C CA . LEU A 1 91 ? 0.220 0.961 -14.045 1.00 92.88 91 LEU A CA 1
ATOM 670 C C . LEU A 1 91 ? -0.934 0.354 -14.857 1.00 92.88 91 LEU A C 1
ATOM 672 O O . LEU A 1 91 ? -1.054 0.647 -16.050 1.00 92.88 91 LEU A O 1
ATOM 676 N N . LEU A 1 92 ? -1.795 -0.456 -14.229 1.00 94.31 92 LEU A N 1
ATOM 677 C CA . LEU A 1 92 ? -2.983 -1.055 -14.848 1.00 94.31 92 LEU A CA 1
ATOM 678 C C . LEU A 1 92 ? -4.020 -0.016 -15.301 1.00 94.31 92 LEU A C 1
ATOM 680 O O . LEU A 1 92 ? -4.739 -0.252 -16.271 1.00 94.31 92 LEU A O 1
ATOM 684 N N . ARG A 1 93 ? -4.086 1.146 -14.641 1.00 94.06 93 ARG A N 1
ATOM 685 C CA . ARG A 1 93 ? -5.102 2.180 -14.910 1.00 94.06 93 ARG A CA 1
ATOM 686 C C . ARG A 1 93 ? -4.792 3.090 -16.095 1.00 94.06 93 ARG A C 1
ATOM 688 O O . ARG A 1 93 ? -5.694 3.738 -16.611 1.00 94.06 93 ARG A O 1
ATOM 695 N N . GLU A 1 94 ? -3.551 3.124 -16.563 1.00 93.06 94 GLU A N 1
ATOM 696 C CA . GLU A 1 94 ? -3.089 4.086 -17.579 1.00 93.06 94 GLU A CA 1
ATOM 697 C C . GLU A 1 94 ? -3.497 3.730 -19.025 1.00 93.06 94 GLU A C 1
ATOM 699 O O . GLU A 1 94 ? -3.036 4.369 -19.967 1.00 93.06 94 GLU A O 1
ATOM 704 N N . ASN A 1 95 ? -4.335 2.701 -19.226 1.00 88.75 95 ASN A N 1
ATOM 705 C CA . ASN A 1 95 ? -4.883 2.278 -20.526 1.00 88.75 95 ASN A CA 1
ATOM 706 C C . ASN A 1 95 ? -3.851 2.274 -21.678 1.00 88.75 95 ASN A C 1
ATOM 708 O O . ASN A 1 95 ? -4.069 2.821 -22.759 1.00 88.75 95 ASN A O 1
ATOM 712 N N . HIS A 1 96 ? -2.691 1.665 -21.436 1.00 96.06 96 HIS A N 1
ATOM 713 C CA . HIS A 1 96 ? -1.583 1.623 -22.388 1.00 96.06 96 HIS A CA 1
ATOM 714 C C . HIS A 1 96 ? -1.282 0.189 -22.835 1.00 96.06 96 HIS A C 1
ATOM 716 O O . HIS A 1 96 ? -1.469 -0.758 -22.073 1.00 96.06 96 HIS A O 1
ATOM 722 N N . LYS A 1 97 ? -0.720 0.000 -24.038 1.00 96.00 97 LYS A N 1
ATOM 723 C CA . LYS A 1 97 ? -0.379 -1.341 -24.561 1.00 96.00 97 LYS A CA 1
ATOM 724 C C . LYS A 1 97 ? 0.580 -2.142 -23.666 1.00 96.00 97 LYS A C 1
ATOM 726 O O . LYS A 1 97 ? 0.553 -3.364 -23.692 1.00 96.00 97 LYS A O 1
ATOM 731 N N . TYR A 1 98 ? 1.406 -1.462 -22.866 1.00 94.94 98 TYR A N 1
ATOM 732 C CA . TYR A 1 98 ? 2.326 -2.095 -21.906 1.00 94.94 98 TYR A CA 1
ATOM 733 C C . TYR A 1 98 ? 1.722 -2.302 -20.515 1.00 94.94 98 TYR A C 1
ATOM 735 O O . TYR A 1 98 ? 2.328 -2.976 -19.691 1.00 94.94 98 TYR A O 1
ATOM 743 N N . SER A 1 99 ? 0.542 -1.740 -20.254 1.00 95.19 99 SER A N 1
ATOM 744 C CA . SER A 1 99 ? -0.064 -1.668 -18.926 1.00 95.19 99 SER A CA 1
ATOM 745 C C . SER A 1 99 ? -0.196 -3.040 -18.266 1.00 95.19 99 SER A C 1
ATOM 747 O O . SER A 1 99 ? 0.393 -3.275 -17.213 1.00 95.19 99 SER A O 1
ATOM 749 N N . ARG A 1 100 ? -0.869 -3.981 -18.939 1.00 94.31 100 ARG A N 1
ATOM 750 C CA . ARG A 1 100 ? -1.064 -5.346 -18.427 1.00 94.31 100 ARG A CA 1
ATOM 751 C C . ARG A 1 100 ? 0.239 -6.123 -18.275 1.00 94.31 100 ARG A C 1
ATOM 753 O O . ARG A 1 100 ? 0.412 -6.818 -17.284 1.00 94.31 100 ARG A O 1
ATOM 760 N N . GLU A 1 101 ? 1.139 -6.014 -19.249 1.00 93.38 101 GLU A N 1
ATOM 761 C CA . GLU A 1 101 ? 2.394 -6.769 -19.248 1.00 93.38 101 GLU A CA 1
ATOM 762 C C . GLU A 1 101 ? 3.309 -6.321 -18.105 1.00 93.38 101 GLU A C 1
ATOM 764 O O . GLU A 1 101 ? 3.759 -7.137 -17.305 1.00 93.38 101 GLU A O 1
ATOM 769 N N . VAL A 1 102 ? 3.554 -5.013 -18.002 1.00 92.12 102 VAL A N 1
ATOM 770 C CA . VAL A 1 102 ? 4.460 -4.459 -16.995 1.00 92.12 102 VAL A CA 1
ATOM 771 C C . VAL A 1 102 ? 3.882 -4.660 -15.602 1.00 92.12 102 VAL A C 1
ATOM 773 O O . VAL A 1 102 ? 4.590 -5.156 -14.732 1.00 92.12 102 VAL A O 1
ATOM 776 N N . ALA A 1 103 ? 2.600 -4.349 -15.390 1.00 92.81 103 ALA A N 1
ATOM 777 C CA . ALA A 1 103 ? 1.963 -4.570 -14.098 1.00 92.81 103 ALA A CA 1
ATOM 778 C C . ALA A 1 103 ? 1.901 -6.057 -13.720 1.00 92.81 103 ALA A C 1
ATOM 780 O O . ALA A 1 103 ? 2.131 -6.403 -12.566 1.00 92.81 103 ALA A O 1
ATOM 781 N N . GLY A 1 104 ? 1.648 -6.946 -14.685 1.00 92.38 104 GLY A N 1
ATOM 782 C CA . GLY A 1 104 ? 1.686 -8.390 -14.464 1.00 92.38 104 GLY A CA 1
ATOM 783 C C . GLY A 1 104 ? 3.055 -8.854 -13.971 1.00 92.38 104 GLY A C 1
ATOM 784 O O . GLY A 1 104 ? 3.129 -9.572 -12.979 1.00 92.38 104 GLY A O 1
ATOM 785 N N . ILE A 1 105 ? 4.136 -8.377 -14.597 1.00 90.12 105 ILE A N 1
ATOM 786 C CA . ILE A 1 105 ? 5.504 -8.670 -14.150 1.00 90.12 105 ILE A CA 1
ATOM 787 C C . ILE A 1 105 ? 5.760 -8.104 -12.741 1.00 90.12 105 ILE A C 1
ATOM 789 O O . ILE A 1 105 ? 6.305 -8.819 -11.906 1.00 90.12 105 ILE A O 1
ATOM 793 N N . VAL A 1 106 ? 5.297 -6.884 -12.417 1.00 89.94 106 VAL A N 1
ATOM 794 C CA . VAL A 1 106 ? 5.394 -6.329 -11.042 1.00 89.94 106 VAL A CA 1
ATOM 795 C C . VAL A 1 106 ? 4.742 -7.274 -10.026 1.00 89.94 106 VAL A C 1
ATOM 797 O O . VAL A 1 106 ? 5.287 -7.503 -8.949 1.00 89.94 106 VAL A O 1
ATOM 800 N N . LEU A 1 107 ? 3.568 -7.817 -10.359 1.00 90.94 107 LEU A N 1
ATOM 801 C CA . LEU A 1 107 ? 2.784 -8.666 -9.459 1.00 90.94 107 LEU A CA 1
ATOM 802 C C . LEU A 1 107 ? 3.380 -10.060 -9.256 1.00 90.94 107 LEU A C 1
ATOM 804 O O . LEU A 1 107 ? 3.167 -10.644 -8.194 1.00 90.94 107 LEU A O 1
ATOM 808 N N . ILE A 1 108 ? 4.089 -10.618 -10.239 1.00 89.56 108 ILE A N 1
ATOM 809 C CA . ILE A 1 108 ? 4.728 -11.939 -10.099 1.00 89.56 108 ILE A CA 1
ATOM 810 C C . ILE A 1 108 ? 6.146 -11.847 -9.524 1.00 89.56 108 ILE A C 1
ATOM 812 O O . ILE A 1 108 ? 6.591 -12.800 -8.895 1.00 89.56 108 ILE A O 1
ATOM 816 N N . SER A 1 109 ? 6.817 -10.702 -9.670 1.00 88.88 109 SER A N 1
ATOM 817 C CA . SER A 1 109 ? 8.192 -10.453 -9.210 1.00 88.88 109 SER A CA 1
ATOM 818 C C . SER A 1 109 ? 8.241 -9.630 -7.915 1.00 88.88 109 SER A C 1
ATOM 820 O O . SER A 1 109 ? 8.996 -8.666 -7.805 1.00 88.88 109 SER A O 1
ATOM 822 N N . ARG A 1 110 ? 7.407 -9.965 -6.921 1.00 85.81 110 ARG A N 1
ATOM 823 C CA . ARG A 1 110 ? 7.297 -9.200 -5.654 1.00 85.81 110 ARG A CA 1
ATOM 824 C C . ARG A 1 110 ? 8.540 -9.281 -4.761 1.00 85.81 110 ARG A C 1
ATOM 826 O O . ARG A 1 110 ? 8.669 -8.510 -3.811 1.00 85.81 110 ARG A O 1
ATOM 833 N N . ASP A 1 111 ? 9.391 -10.262 -5.018 1.00 82.50 111 ASP A N 1
ATOM 834 C CA . ASP A 1 111 ? 10.670 -10.512 -4.363 1.00 82.50 111 ASP A CA 1
ATOM 835 C C . ASP A 1 111 ? 11.802 -9.634 -4.916 1.00 82.50 111 ASP A C 1
ATOM 837 O O . ASP A 1 111 ? 12.856 -9.528 -4.291 1.00 82.50 111 ASP A O 1
ATOM 841 N N . TRP A 1 112 ? 11.590 -8.976 -6.057 1.00 80.19 112 TRP A N 1
ATOM 842 C CA . TRP A 1 112 ? 12.609 -8.151 -6.694 1.00 80.19 112 TRP A CA 1
ATOM 843 C C . TRP A 1 112 ? 12.689 -6.764 -6.065 1.00 80.19 112 TRP A C 1
ATOM 845 O O . TRP A 1 112 ? 11.702 -6.194 -5.592 1.00 80.19 112 TRP A O 1
ATOM 855 N N . CYS A 1 113 ? 13.883 -6.170 -6.099 1.00 71.81 113 CYS A N 1
ATOM 856 C CA . CYS A 1 113 ? 13.990 -4.739 -5.867 1.00 71.81 113 CYS A CA 1
ATOM 857 C C . CYS A 1 113 ? 13.604 -3.973 -7.143 1.00 71.81 113 CYS A C 1
ATOM 859 O O . CYS A 1 113 ? 13.665 -4.492 -8.258 1.00 71.81 113 CYS A O 1
ATOM 861 N N . TRP A 1 114 ? 13.231 -2.699 -6.999 1.00 67.62 114 TRP A N 1
ATOM 862 C CA . TRP A 1 114 ? 12.828 -1.886 -8.152 1.00 67.62 114 TRP A CA 1
ATOM 863 C C . TRP A 1 114 ? 13.924 -1.776 -9.227 1.00 67.62 114 TRP A C 1
ATOM 865 O O . TRP A 1 114 ? 13.613 -1.665 -10.408 1.00 67.62 114 TRP A O 1
ATOM 875 N N . ALA A 1 115 ? 15.205 -1.826 -8.847 1.00 69.94 115 ALA A N 1
ATOM 876 C CA . ALA A 1 115 ? 16.307 -1.796 -9.808 1.00 69.94 115 ALA A CA 1
ATOM 877 C C . ALA A 1 115 ? 16.349 -3.068 -10.674 1.00 69.94 115 ALA A C 1
ATOM 879 O O . ALA A 1 115 ? 16.472 -2.964 -11.894 1.00 69.94 115 ALA A O 1
ATOM 880 N N . ASP A 1 116 ? 16.166 -4.244 -10.069 1.00 74.38 116 ASP A N 1
ATOM 881 C CA . ASP A 1 116 ? 16.105 -5.522 -10.790 1.00 74.38 116 ASP A CA 1
ATOM 882 C C . ASP A 1 116 ? 14.897 -5.562 -11.724 1.00 74.38 116 ASP A C 1
ATOM 884 O O . ASP A 1 116 ? 15.017 -5.922 -12.896 1.00 74.38 116 ASP A O 1
ATOM 888 N N . PHE A 1 117 ? 1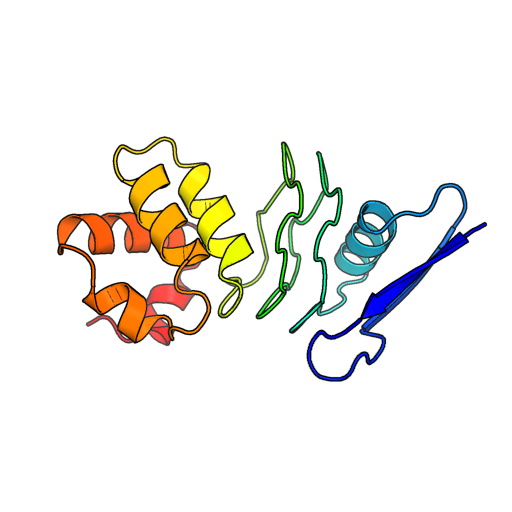3.752 -5.077 -11.232 1.00 71.12 117 PHE A N 1
ATOM 889 C CA . PHE A 1 117 ? 12.549 -4.898 -12.034 1.00 71.12 117 PHE A CA 1
ATOM 890 C C . PHE A 1 117 ? 12.822 -4.046 -13.273 1.00 71.12 117 PHE A C 1
ATOM 892 O O . PHE A 1 117 ? 12.535 -4.477 -14.387 1.00 71.12 117 PHE A O 1
ATOM 899 N N . LEU A 1 118 ? 13.430 -2.867 -13.114 1.00 70.56 118 LEU A N 1
ATOM 900 C CA . LEU A 1 118 ? 13.728 -1.984 -14.240 1.00 70.56 118 LEU A CA 1
ATOM 901 C C . LEU A 1 118 ? 14.703 -2.603 -15.251 1.00 70.56 118 LEU A C 1
ATOM 903 O O . LEU A 1 118 ? 14.608 -2.266 -16.424 1.00 70.56 118 LEU A O 1
ATOM 907 N N . ASN A 1 119 ? 15.602 -3.501 -14.852 1.00 75.88 119 ASN A N 1
ATOM 908 C CA . ASN A 1 119 ? 16.584 -4.095 -15.766 1.00 75.88 119 ASN A CA 1
ATOM 909 C C . ASN A 1 119 ? 15.994 -5.148 -16.718 1.00 75.88 119 ASN A C 1
ATOM 911 O O . ASN A 1 119 ? 16.575 -5.414 -17.768 1.00 75.88 119 ASN A O 1
ATOM 915 N N . TYR A 1 120 ? 14.846 -5.739 -16.381 1.00 74.31 120 TYR A N 1
ATOM 916 C CA . TYR A 1 120 ? 14.274 -6.855 -17.141 1.00 74.31 120 TYR A CA 1
ATOM 917 C C . TYR A 1 120 ? 13.439 -6.421 -18.359 1.00 74.31 120 TYR A C 1
ATOM 919 O O . TYR A 1 120 ? 13.137 -7.214 -19.252 1.00 74.31 120 TYR A O 1
ATOM 927 N N . PHE A 1 121 ? 13.054 -5.147 -18.431 1.00 77.56 121 PHE A N 1
ATOM 928 C CA . PHE A 1 121 ? 12.197 -4.637 -19.498 1.00 77.56 121 PHE A CA 1
ATOM 929 C C . PHE A 1 121 ? 12.984 -4.067 -20.676 1.00 77.56 121 PHE A C 1
ATOM 931 O O . PHE A 1 121 ? 14.091 -3.551 -20.547 1.00 77.56 121 PHE A O 1
ATOM 938 N N . SER A 1 122 ? 12.358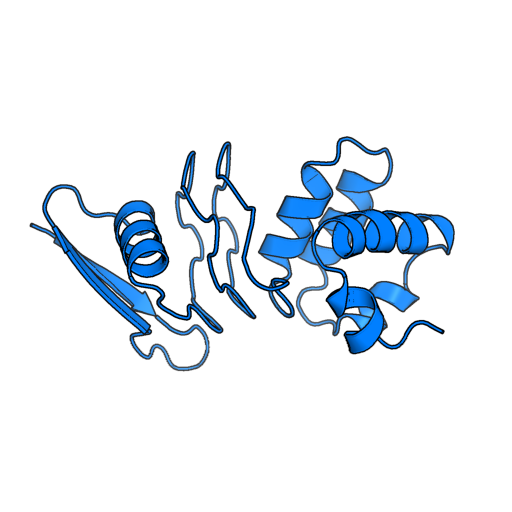 -4.056 -21.856 1.00 85.38 122 SER A N 1
ATOM 939 C CA . SER A 1 122 ? 12.886 -3.267 -22.969 1.00 85.38 122 SER A CA 1
ATOM 940 C C . SER A 1 122 ? 12.903 -1.774 -22.615 1.00 85.38 122 SER A C 1
ATOM 942 O O . SER A 1 122 ? 12.038 -1.287 -21.879 1.00 85.38 122 SER A O 1
ATOM 944 N N . LYS A 1 123 ? 13.836 -1.014 -23.208 1.00 85.75 123 LYS A N 1
ATOM 945 C CA . LYS A 1 123 ? 13.973 0.439 -22.981 1.00 85.75 123 LYS A CA 1
ATOM 946 C C . LYS A 1 123 ? 12.641 1.192 -23.099 1.00 85.75 123 LYS A C 1
ATOM 948 O O . LYS A 1 123 ? 12.368 2.076 -22.295 1.00 85.75 123 LYS A O 1
ATOM 953 N N . SER A 1 124 ? 11.786 0.818 -24.053 1.00 91.44 124 SER A N 1
ATOM 954 C CA . SER A 1 124 ? 10.478 1.455 -24.266 1.00 91.44 124 SER A CA 1
ATOM 955 C C . SER A 1 124 ? 9.468 1.173 -23.149 1.00 91.44 124 SER A C 1
ATOM 957 O O . SER A 1 124 ? 8.702 2.064 -22.791 1.00 91.44 124 SER A O 1
ATOM 959 N N . LYS A 1 125 ? 9.454 -0.044 -22.590 1.00 91.44 125 LYS A N 1
ATOM 960 C CA . LYS A 1 125 ? 8.569 -0.414 -21.472 1.00 91.44 125 LYS A CA 1
ATOM 961 C C . LYS A 1 125 ? 9.002 0.291 -20.189 1.00 91.44 125 LYS A C 1
ATOM 963 O O . LYS A 1 125 ? 8.163 0.864 -19.498 1.00 91.44 125 LYS A O 1
ATOM 968 N N . ILE A 1 126 ? 10.315 0.334 -19.943 1.00 85.19 126 ILE A N 1
ATOM 969 C CA . ILE A 1 126 ? 10.915 1.094 -18.839 1.00 85.19 126 ILE A CA 1
ATOM 970 C C . ILE A 1 126 ? 10.551 2.572 -18.944 1.00 85.19 126 ILE A C 1
ATOM 972 O O . ILE A 1 126 ? 10.092 3.156 -17.969 1.00 85.19 126 ILE A O 1
ATOM 976 N N . ALA A 1 127 ? 10.763 3.182 -20.114 1.00 88.31 127 ALA A N 1
ATOM 977 C CA . ALA A 1 127 ? 10.507 4.604 -20.322 1.00 88.31 127 ALA A CA 1
ATOM 978 C C . ALA A 1 127 ? 9.041 4.959 -20.047 1.00 88.31 127 ALA A C 1
ATOM 980 O O . ALA A 1 127 ? 8.770 5.930 -19.347 1.00 88.31 127 ALA A O 1
ATOM 981 N N . TRP A 1 128 ? 8.107 4.134 -20.525 1.00 92.62 128 TRP A N 1
ATOM 982 C CA . TRP A 1 128 ? 6.683 4.316 -20.257 1.00 92.62 128 TRP A CA 1
ATOM 983 C C . TRP A 1 128 ? 6.342 4.179 -18.764 1.00 92.62 128 TRP A C 1
ATOM 985 O O . TRP A 1 128 ? 5.712 5.070 -18.200 1.00 92.62 128 TRP A O 1
ATOM 995 N N . ALA A 1 129 ? 6.791 3.109 -18.097 1.00 89.50 129 ALA A N 1
ATOM 996 C CA . ALA A 1 129 ? 6.512 2.909 -16.673 1.00 89.50 129 ALA A CA 1
ATOM 997 C C . ALA A 1 129 ? 7.104 4.042 -15.817 1.00 89.50 129 ALA A C 1
ATOM 999 O O . ALA A 1 129 ? 6.455 4.535 -14.895 1.00 89.50 129 ALA A O 1
ATOM 1000 N N . LYS A 1 130 ? 8.311 4.510 -16.166 1.00 85.50 130 LYS A N 1
ATOM 1001 C CA . LYS A 1 130 ? 8.928 5.698 -15.562 1.00 85.50 130 LYS A CA 1
ATOM 1002 C C . LYS A 1 130 ? 8.072 6.938 -15.784 1.00 85.50 130 LYS A C 1
ATOM 1004 O O . LYS A 1 130 ? 7.781 7.625 -14.819 1.00 85.50 130 LYS A O 1
ATOM 1009 N N . GLN A 1 131 ? 7.624 7.203 -17.010 1.00 89.50 131 GLN A N 1
ATOM 1010 C CA . GLN A 1 131 ? 6.789 8.367 -17.314 1.00 89.50 131 GLN A CA 1
ATOM 1011 C C . GLN A 1 131 ? 5.507 8.392 -16.469 1.00 89.50 131 GLN A C 1
ATOM 1013 O O . GLN A 1 131 ? 5.175 9.432 -15.908 1.00 89.50 131 GLN A O 1
ATOM 1018 N N . VAL A 1 132 ? 4.821 7.253 -16.332 1.00 90.88 132 VAL A N 1
ATOM 1019 C CA . VAL A 1 132 ? 3.617 7.126 -15.493 1.00 90.88 132 VAL A CA 1
ATOM 1020 C C . VAL A 1 132 ? 3.913 7.433 -14.025 1.00 90.88 132 VAL A C 1
ATOM 1022 O O . VAL A 1 132 ? 3.163 8.155 -13.375 1.00 90.88 132 VAL A O 1
ATOM 1025 N N . LEU A 1 133 ? 4.985 6.866 -13.473 1.00 87.75 133 LEU A N 1
ATOM 1026 C CA . LEU A 1 133 ? 5.294 7.022 -12.050 1.00 87.75 133 LEU A CA 1
ATOM 1027 C C . LEU A 1 133 ? 5.861 8.412 -11.739 1.00 87.75 133 LEU A C 1
ATOM 1029 O O . LEU A 1 133 ? 5.522 8.993 -10.710 1.00 87.75 133 LEU A O 1
ATOM 1033 N N . CYS A 1 134 ? 6.675 8.972 -12.633 1.00 86.38 134 CYS A N 1
ATOM 1034 C CA . CYS A 1 134 ? 7.260 10.302 -12.486 1.00 86.38 134 CYS A CA 1
ATOM 1035 C C . CYS A 1 134 ? 6.243 11.426 -12.710 1.00 86.38 134 CYS A C 1
ATOM 1037 O O . CYS A 1 134 ? 6.376 12.474 -12.082 1.00 86.38 134 CYS A O 1
ATOM 1039 N N . SER A 1 135 ? 5.210 11.217 -13.541 1.00 88.19 135 SER A N 1
ATOM 1040 C CA . SER A 1 135 ? 4.125 12.200 -13.697 1.00 88.19 135 SER A CA 1
ATOM 1041 C C . SER A 1 135 ? 3.327 12.397 -12.406 1.00 88.19 135 SER A C 1
ATOM 1043 O O . SER A 1 135 ? 2.785 13.477 -12.187 1.00 88.19 135 SER A O 1
ATOM 1045 N N . LYS A 1 136 ? 3.299 11.380 -11.533 1.00 85.88 136 LYS A N 1
ATOM 1046 C CA . LYS A 1 136 ? 2.663 11.430 -10.208 1.00 85.88 136 LYS A CA 1
ATOM 1047 C C . LYS A 1 136 ? 3.651 11.820 -9.104 1.00 85.88 136 LYS A C 1
ATOM 1049 O O . LYS A 1 136 ? 3.307 12.592 -8.214 1.00 85.88 136 LYS A O 1
ATOM 1054 N N . TRP A 1 137 ? 4.898 11.339 -9.165 1.00 85.25 137 TRP A N 1
ATOM 1055 C CA . TRP A 1 137 ? 5.930 11.628 -8.162 1.00 85.25 137 TRP A CA 1
ATOM 1056 C C . TRP A 1 137 ? 7.281 11.980 -8.785 1.00 85.25 137 TRP A C 1
ATOM 1058 O O . TRP A 1 137 ? 8.077 11.104 -9.118 1.00 85.25 137 TRP A O 1
ATOM 1068 N N . SER A 1 138 ? 7.628 13.267 -8.796 1.00 72.94 138 SER A N 1
ATOM 1069 C CA . SER A 1 138 ? 8.940 13.748 -9.267 1.00 72.94 138 SER A CA 1
ATOM 1070 C C . SER A 1 138 ? 10.133 13.175 -8.481 1.00 72.94 138 SER A C 1
ATOM 1072 O O . SER A 1 138 ? 11.239 13.044 -9.000 1.00 72.94 138 SER A O 1
ATOM 1074 N N . VAL A 1 139 ? 9.925 12.772 -7.221 1.00 70.88 139 VAL A N 1
ATOM 1075 C CA . VAL A 1 139 ? 10.964 12.159 -6.368 1.00 70.88 139 VAL A CA 1
ATOM 1076 C C . VAL A 1 139 ? 11.378 10.763 -6.859 1.00 70.88 139 VAL A C 1
ATOM 1078 O O . VAL A 1 139 ? 12.475 10.304 -6.528 1.00 70.88 139 VAL A O 1
ATOM 1081 N N . PHE A 1 140 ? 10.548 10.091 -7.666 1.00 69.19 140 PHE A N 1
ATOM 1082 C CA . PHE A 1 140 ? 10.853 8.757 -8.190 1.00 69.19 140 PHE A CA 1
ATOM 1083 C C . PHE A 1 140 ? 12.127 8.756 -9.054 1.00 69.19 140 PHE A C 1
ATOM 1085 O O . PHE A 1 140 ? 12.921 7.823 -8.967 1.00 69.19 140 PHE A O 1
ATOM 1092 N N . GLU A 1 141 ? 12.394 9.839 -9.793 1.00 62.47 141 GLU A N 1
ATOM 1093 C CA . GLU A 1 141 ? 13.614 9.990 -10.602 1.00 62.47 141 GLU A CA 1
ATOM 1094 C C . GLU A 1 141 ? 14.884 10.006 -9.745 1.00 62.47 141 GLU A C 1
ATOM 1096 O O . GLU A 1 141 ? 15.865 9.327 -10.052 1.00 62.47 141 GLU A O 1
ATOM 1101 N N . LYS A 1 142 ? 14.851 10.740 -8.625 1.00 65.50 142 LYS A N 1
ATOM 1102 C CA . LYS A 1 142 ? 16.003 10.905 -7.726 1.00 65.50 142 LYS A CA 1
ATOM 1103 C C . LYS A 1 142 ? 16.312 9.636 -6.933 1.00 65.50 142 LYS A C 1
ATOM 1105 O O . LYS A 1 142 ? 17.478 9.329 -6.707 1.00 65.50 142 LYS A O 1
ATOM 1110 N N . LYS A 1 143 ? 15.280 8.911 -6.488 1.00 60.22 143 LYS A N 1
ATOM 1111 C CA . LYS A 1 143 ? 15.429 7.755 -5.587 1.00 60.22 143 LYS A CA 1
ATOM 1112 C C . LYS A 1 143 ? 15.893 6.483 -6.303 1.00 60.22 143 LYS A C 1
ATOM 1114 O O . LYS A 1 143 ? 16.517 5.639 -5.671 1.00 60.22 143 LYS A O 1
ATOM 1119 N N . PHE A 1 144 ? 15.622 6.353 -7.601 1.00 59.66 144 PHE A N 1
ATOM 1120 C CA . PHE A 1 144 ? 15.966 5.160 -8.383 1.00 59.66 144 PHE A CA 1
ATOM 1121 C C . PHE A 1 144 ? 17.072 5.398 -9.421 1.00 59.66 144 PHE A C 1
ATOM 1123 O O . PHE A 1 144 ? 17.205 4.620 -10.361 1.00 59.66 144 PHE A O 1
ATOM 1130 N N . GLY A 1 145 ? 17.883 6.447 -9.224 1.00 51.09 145 GLY A N 1
ATOM 1131 C CA . GLY A 1 145 ? 19.193 6.591 -9.864 1.00 51.09 145 GLY A CA 1
ATOM 1132 C C . GLY A 1 145 ? 19.155 6.627 -11.389 1.00 51.09 145 GLY A C 1
ATOM 1133 O O . GLY A 1 145 ? 19.866 5.865 -12.034 1.00 51.09 145 GLY A O 1
ATOM 1134 N N . VAL A 1 146 ? 18.339 7.505 -11.973 1.00 44.91 146 VAL A N 1
ATOM 1135 C CA . VAL A 1 146 ? 18.327 7.716 -13.425 1.00 44.91 146 VAL A CA 1
ATOM 1136 C C . VAL A 1 146 ? 19.035 9.037 -13.733 1.00 44.91 146 VAL A C 1
ATOM 1138 O O . VAL A 1 146 ? 18.445 10.105 -13.591 1.00 44.91 146 VAL A O 1
ATOM 1141 N N . LYS A 1 147 ? 20.311 8.959 -14.116 1.00 37.41 147 LYS A N 1
ATOM 1142 C CA . LYS A 1 147 ? 20.916 9.921 -15.046 1.00 37.41 147 LYS A CA 1
ATOM 1143 C C . LYS A 1 147 ? 20.956 9.274 -16.421 1.00 37.41 147 LYS A C 1
ATOM 1145 O O . LYS A 1 147 ? 21.191 8.046 -16.464 1.00 37.41 147 LYS A O 1
#